Protein AF-A0AAX6HA05-F1 (afdb_monomer)

Sequence (162 aa):
MGDYIPTCSEKLHDLVIQQEEVDPESQLTHDEMLLQVLGQKFGYFRGKGAGIRPPTKRTRYLDNMHEEVQKAIESARESMIESVKADVMKNLQEEMRANVSDELRAEIRKSVEDDIRNDLTMQIQGQFNAMFQARMAAFFGSSSQSADISVPSNTRATNSGH

Secondary structure (DSSP, 8-state):
-PPP---HHHHHHHHHHHHHTS-TTSPPPHHHHHHHHH-S-----SSSS---PPPPHHHHHHHHHHHHHHHHHHHHHHHHHHHHHHHHHHHHHHHIIIIIHHHHHHHHHHHHHHHHHHHHHHHHHHHHHHHHHHHHHHHHHGGGS-----------------

Foldseek 3Di:
DDDDDDDLVVQLVVLVVVQVPDDPVPRDDPVVSCCVSVPDDPDDDPDPDPDPDPDDPVRVVVVVVVVVVVVVVVVVVVVVVVVVVVVVVVVVVVCCCPVVVVVVVVVVVVVVVVVVVVVVVCVVVVVVVVVVVVVVCVVVVVVPPPPPPDDDDDDDDDDDDD

Solvent-accessible surface area (backbone atoms only — not comparable to full-atom values): 9945 Å² total; per-residue (Å²): 134,84,84,84,77,81,50,63,66,54,52,45,53,54,51,54,58,56,42,74,80,44,60,84,91,72,50,73,51,74,68,54,52,47,34,72,55,73,39,83,84,83,72,88,62,96,55,104,57,93,56,84,74,74,77,48,76,67,51,52,52,51,52,51,51,49,51,53,51,50,52,51,51,52,52,52,50,52,54,49,52,52,51,51,51,52,52,49,52,51,50,50,52,49,50,49,51,52,50,55,51,50,50,51,50,50,51,51,51,52,52,53,53,52,51,54,51,50,53,52,50,51,51,51,51,51,52,49,51,51,53,51,49,53,51,50,48,54,64,62,59,65,72,73,78,82,76,85,76,83,75,83,85,78,89,75,92,80,82,88,86,134

Structure (mmCIF, N/CA/C/O backbone):
data_AF-A0AAX6HA05-F1
#
_entry.id   AF-A0AAX6HA05-F1
#
loop_
_atom_site.group_PDB
_atom_site.id
_atom_site.type_symbol
_atom_site.label_atom_id
_atom_site.label_alt_id
_atom_site.label_comp_id
_atom_site.label_asym_id
_atom_site.label_entity_id
_atom_site.label_seq_id
_atom_site.pdbx_PDB_ins_code
_atom_site.Cartn_x
_atom_site.Cartn_y
_atom_site.Cartn_z
_atom_site.occupancy
_atom_site.B_iso_or_equiv
_atom_site.auth_seq_id
_atom_site.auth_comp_id
_atom_site.auth_asym_id
_atom_site.auth_atom_id
_atom_site.pdbx_PDB_model_num
ATOM 1 N N . MET A 1 1 ? 1.853 -32.620 70.492 1.00 46.84 1 MET A N 1
ATOM 2 C CA . MET A 1 1 ? 1.890 -31.164 70.721 1.00 46.84 1 MET A CA 1
ATOM 3 C C . MET A 1 1 ? 0.658 -30.599 70.048 1.00 46.84 1 MET A C 1
ATOM 5 O O . MET A 1 1 ? 0.422 -30.975 68.912 1.00 46.84 1 MET A O 1
ATOM 9 N N . GLY A 1 2 ? -0.195 -29.878 70.775 1.00 55.78 2 GLY A N 1
ATOM 10 C CA . GLY A 1 2 ? -1.386 -29.265 70.186 1.00 55.78 2 GLY A CA 1
ATOM 11 C C . GLY A 1 2 ? -0.998 -27.935 69.558 1.00 55.78 2 GLY A C 1
ATOM 12 O O . GLY A 1 2 ? -0.378 -27.119 70.239 1.00 55.78 2 GLY A O 1
ATOM 13 N N . ASP A 1 3 ? -1.318 -27.744 68.284 1.00 58.69 3 ASP A N 1
ATOM 14 C CA . ASP A 1 3 ? -1.013 -26.509 67.568 1.00 58.69 3 ASP A CA 1
ATOM 15 C C . ASP A 1 3 ? -1.865 -25.368 68.137 1.00 58.69 3 ASP A C 1
ATOM 17 O O . ASP A 1 3 ? -3.097 -25.411 68.119 1.00 58.69 3 ASP A O 1
ATOM 21 N N . TYR A 1 4 ? -1.199 -24.365 68.704 1.00 76.00 4 TYR A N 1
ATOM 22 C CA . TYR A 1 4 ? -1.844 -23.173 69.240 1.00 76.00 4 TYR A CA 1
ATOM 23 C C . TYR A 1 4 ? -2.374 -22.317 68.085 1.00 76.00 4 TYR A C 1
ATOM 25 O O . TYR A 1 4 ? -1.606 -21.896 67.220 1.00 76.00 4 TYR A O 1
ATOM 33 N N . ILE A 1 5 ? -3.683 -22.052 68.071 1.00 74.25 5 ILE A N 1
ATOM 34 C CA . ILE A 1 5 ? -4.312 -21.163 67.089 1.00 74.25 5 ILE A CA 1
ATOM 35 C C . ILE A 1 5 ? -4.596 -19.823 67.780 1.00 74.25 5 ILE A C 1
ATOM 37 O O . ILE A 1 5 ? -5.507 -19.768 68.609 1.00 74.25 5 ILE A O 1
ATOM 41 N N . PRO A 1 6 ? -3.859 -18.748 67.447 1.00 75.75 6 PRO A N 1
ATOM 42 C CA . PRO A 1 6 ? -4.051 -17.448 68.077 1.00 75.75 6 PRO A CA 1
ATOM 43 C C . PRO A 1 6 ? -5.418 -16.851 67.737 1.00 75.75 6 PRO A C 1
ATOM 45 O O . PRO A 1 6 ? -5.921 -16.975 66.609 1.00 75.75 6 PRO A O 1
ATOM 48 N N . THR A 1 7 ? -6.014 -16.177 68.720 1.00 81.81 7 THR A N 1
ATOM 49 C CA . THR A 1 7 ? -7.311 -15.507 68.563 1.00 81.81 7 THR A CA 1
ATOM 50 C C . THR A 1 7 ? -7.192 -14.261 67.673 1.00 81.81 7 THR A C 1
ATOM 52 O O . THR A 1 7 ? -6.112 -13.709 67.479 1.00 81.81 7 THR A O 1
ATOM 55 N N . CYS A 1 8 ? -8.305 -13.772 67.109 1.00 77.06 8 CYS A N 1
ATOM 56 C CA . CYS A 1 8 ? -8.280 -12.547 66.288 1.00 77.06 8 CYS A CA 1
ATOM 57 C C . CYS A 1 8 ? -7.799 -11.315 67.074 1.00 77.06 8 CYS A C 1
ATOM 59 O O . CYS A 1 8 ? -7.209 -10.412 66.491 1.00 77.06 8 CYS A O 1
ATOM 61 N N . SER A 1 9 ? -8.041 -11.282 68.388 1.00 79.50 9 SER A N 1
ATOM 62 C CA . SER A 1 9 ? -7.572 -10.198 69.253 1.00 79.50 9 SER A CA 1
ATOM 63 C C . SER A 1 9 ? -6.053 -10.215 69.402 1.00 79.50 9 SER A C 1
ATOM 65 O O . SER A 1 9 ? -5.433 -9.161 69.339 1.00 79.50 9 SER A O 1
ATOM 67 N N . GLU A 1 10 ? -5.461 -11.400 69.566 1.00 81.75 10 GLU A N 1
ATOM 68 C CA . GLU A 1 10 ? -4.003 -11.572 69.630 1.00 81.75 10 GLU A CA 1
ATOM 69 C C . GLU A 1 10 ? -3.351 -11.178 68.304 1.00 81.75 10 GLU A C 1
ATOM 71 O O . GLU A 1 10 ? -2.434 -10.369 68.288 1.00 81.75 10 GLU A O 1
ATOM 76 N N . LYS A 1 11 ? -3.911 -11.630 67.176 1.00 82.88 11 L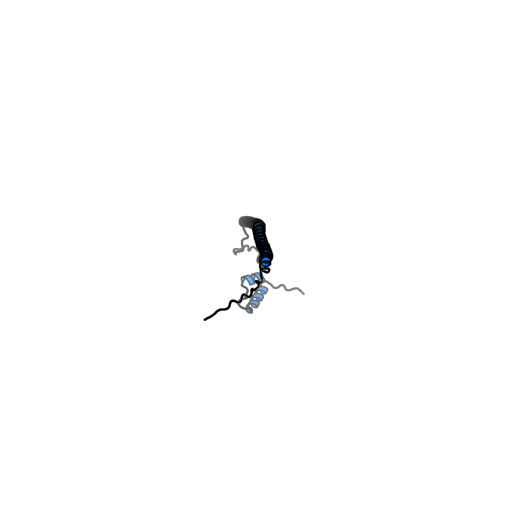YS A N 1
ATOM 77 C CA . LYS A 1 11 ? -3.414 -11.263 65.841 1.00 82.88 11 LYS A CA 1
ATOM 78 C C . LYS A 1 11 ? -3.458 -9.755 65.569 1.00 82.88 11 LYS A C 1
ATOM 80 O O . LYS A 1 11 ? -2.551 -9.236 64.929 1.00 82.88 11 LYS A O 1
ATOM 85 N N . LEU A 1 12 ? -4.504 -9.055 66.025 1.00 82.19 12 LEU A N 1
ATOM 86 C CA . LEU A 1 12 ? -4.574 -7.590 65.922 1.00 82.19 12 LEU A CA 1
ATOM 87 C C . LEU A 1 12 ? -3.514 -6.920 66.785 1.00 82.19 12 LEU A C 1
ATOM 89 O O . LEU A 1 12 ? -2.855 -5.997 66.323 1.00 82.19 12 LEU A O 1
ATOM 93 N N . HIS A 1 13 ? -3.361 -7.380 68.024 1.00 80.50 13 HIS A N 1
ATOM 94 C CA . HIS A 1 13 ? -2.395 -6.812 68.953 1.00 80.50 13 HIS A CA 1
ATOM 95 C C . HIS A 1 13 ? -0.963 -6.956 68.421 1.00 80.50 13 HIS A C 1
ATOM 97 O O . HIS A 1 13 ? -0.205 -5.990 68.431 1.00 80.50 13 HIS A O 1
ATOM 103 N N . ASP A 1 14 ? -0.626 -8.122 67.871 1.00 82.75 14 ASP A N 1
ATOM 104 C CA . ASP A 1 14 ? 0.686 -8.381 67.277 1.00 82.75 14 ASP A CA 1
ATOM 105 C C . ASP A 1 14 ? 0.946 -7.509 66.039 1.00 82.75 14 ASP A C 1
ATOM 107 O O . ASP A 1 14 ? 2.050 -6.996 65.875 1.00 82.75 14 ASP A O 1
ATOM 111 N N . LEU A 1 15 ? -0.063 -7.285 65.188 1.00 82.25 15 LEU A N 1
ATOM 112 C CA . LEU A 1 15 ? 0.063 -6.405 64.018 1.00 82.25 15 LEU A CA 1
ATOM 113 C C . LEU A 1 15 ? 0.235 -4.934 64.401 1.00 82.25 15 LEU A C 1
ATOM 115 O O . LEU A 1 15 ? 1.020 -4.234 63.769 1.00 82.25 15 LEU A O 1
ATOM 119 N N . VAL A 1 16 ? -0.468 -4.469 65.436 1.00 80.44 16 VAL A N 1
ATOM 120 C CA . VAL A 1 16 ? -0.335 -3.091 65.933 1.00 80.44 16 VAL A CA 1
ATOM 121 C C . VAL A 1 16 ? 1.067 -2.855 66.493 1.00 80.44 16 VAL A C 1
ATOM 123 O O . VAL A 1 16 ? 1.675 -1.840 66.168 1.00 80.44 16 VAL A O 1
ATOM 126 N N . ILE A 1 17 ? 1.612 -3.814 67.250 1.00 82.06 17 ILE A N 1
ATOM 127 C CA . ILE A 1 17 ? 2.999 -3.748 67.736 1.00 82.06 17 ILE A CA 1
ATOM 128 C C . ILE A 1 17 ? 3.983 -3.725 66.560 1.00 82.06 17 ILE A C 1
ATOM 130 O O . ILE A 1 17 ? 4.911 -2.923 66.546 1.00 82.06 17 ILE A O 1
ATOM 134 N N . GLN A 1 18 ? 3.774 -4.573 65.548 1.00 79.50 18 GLN A N 1
ATOM 135 C CA . GLN A 1 18 ? 4.655 -4.637 64.378 1.00 79.50 18 GLN A CA 1
ATOM 136 C C . GLN A 1 18 ? 4.651 -3.348 63.550 1.00 79.50 18 GLN A C 1
ATOM 138 O O . GLN A 1 18 ? 5.665 -3.028 62.941 1.00 79.50 18 GLN A O 1
ATOM 143 N N . GLN A 1 19 ? 3.547 -2.600 63.514 1.00 73.62 19 GLN A N 1
ATOM 144 C CA . GLN A 1 19 ? 3.483 -1.324 62.796 1.00 73.62 19 GLN A CA 1
ATOM 145 C C . GLN A 1 19 ? 4.172 -0.165 63.511 1.00 73.62 19 GLN A C 1
ATOM 147 O O . GLN A 1 19 ? 4.572 0.793 62.851 1.00 73.62 19 GLN A O 1
ATOM 152 N N . GLU A 1 20 ? 4.318 -0.239 64.832 1.00 73.06 20 GLU A N 1
ATOM 153 C CA . GLU A 1 20 ? 4.956 0.812 65.631 1.00 73.06 20 GLU A CA 1
ATOM 154 C C . GLU A 1 20 ? 6.469 0.916 65.341 1.00 73.06 20 GLU A C 1
ATOM 156 O O . GLU A 1 20 ? 7.073 1.967 65.550 1.00 73.06 20 GLU A O 1
ATOM 161 N N . GLU A 1 21 ? 7.064 -0.142 64.775 1.00 70.75 21 GLU A N 1
ATOM 162 C CA . GLU A 1 21 ? 8.467 -0.203 64.337 1.00 70.75 21 GLU A CA 1
ATOM 163 C C . GLU A 1 21 ? 8.665 0.060 62.826 1.00 70.75 21 GLU A C 1
ATOM 165 O O . GLU A 1 21 ? 9.800 0.070 62.347 1.00 70.75 21 GLU A O 1
ATOM 170 N N . VAL A 1 22 ? 7.587 0.277 62.058 1.00 71.94 22 VAL A N 1
ATOM 171 C CA . VAL A 1 22 ? 7.627 0.451 60.592 1.00 71.94 22 VAL A CA 1
ATOM 172 C C . VAL A 1 22 ? 7.584 1.932 60.206 1.00 71.94 22 VAL A C 1
ATOM 174 O O . VAL A 1 22 ? 6.870 2.733 60.813 1.00 71.94 22 VAL A O 1
ATOM 177 N N . ASP A 1 23 ? 8.338 2.288 59.158 1.00 70.12 23 ASP A N 1
ATOM 178 C CA . ASP A 1 23 ? 8.379 3.635 58.577 1.00 70.12 23 ASP A CA 1
ATOM 179 C C . ASP A 1 23 ? 6.961 4.184 58.303 1.00 70.12 23 ASP A C 1
ATOM 181 O O . ASP A 1 23 ? 6.112 3.462 57.766 1.00 70.12 23 ASP A O 1
ATOM 185 N N . PRO A 1 24 ? 6.686 5.469 58.599 1.00 68.50 24 PRO A N 1
ATOM 186 C CA . PRO A 1 24 ? 5.339 6.041 58.547 1.00 68.50 24 PRO A CA 1
ATOM 187 C C . PRO A 1 24 ? 4.713 6.056 57.144 1.00 68.50 24 PRO A C 1
ATOM 189 O O . PRO A 1 24 ? 3.497 6.168 57.024 1.00 68.50 24 PRO A O 1
ATOM 192 N N . GLU A 1 25 ? 5.509 5.914 56.080 1.00 70.81 25 GLU A N 1
ATOM 193 C CA . GLU A 1 25 ? 5.010 5.812 54.700 1.00 70.81 25 GLU A CA 1
ATOM 194 C C . GLU A 1 25 ? 4.530 4.400 54.317 1.00 70.81 25 GLU A C 1
ATOM 196 O O . GLU A 1 25 ? 3.848 4.242 53.307 1.00 70.81 25 GLU A O 1
ATOM 201 N N . SER A 1 26 ? 4.854 3.376 55.117 1.00 71.19 26 SER A N 1
ATOM 202 C CA . SER A 1 26 ? 4.503 1.970 54.859 1.00 71.19 26 SER A CA 1
ATOM 203 C C . SER A 1 26 ? 3.586 1.367 55.933 1.00 71.19 26 SER A C 1
ATOM 205 O O . SER A 1 26 ? 3.369 0.150 55.947 1.00 71.19 26 SER A O 1
ATOM 207 N N . GLN A 1 27 ? 3.051 2.188 56.840 1.00 78.38 27 GLN A N 1
ATOM 208 C CA . GLN A 1 27 ? 2.080 1.749 57.841 1.00 78.38 27 GLN A CA 1
ATOM 209 C C . GLN A 1 27 ? 0.787 1.326 57.144 1.00 78.38 27 GLN A C 1
ATOM 211 O O . GLN A 1 27 ? 0.199 2.111 56.396 1.00 78.38 27 GLN A O 1
ATOM 216 N N . LEU A 1 28 ? 0.334 0.087 57.375 1.00 76.06 28 LEU A N 1
ATOM 217 C CA . LEU A 1 28 ? -0.953 -0.318 56.819 1.00 76.06 28 LEU A CA 1
ATOM 218 C C . LEU A 1 28 ? -2.056 0.505 57.469 1.00 76.06 28 LEU A C 1
ATOM 220 O O . LEU A 1 28 ? -2.103 0.682 58.688 1.00 76.06 28 LEU A O 1
ATOM 224 N N . THR A 1 29 ? -2.995 0.939 56.646 1.00 80.69 29 THR A N 1
ATOM 225 C CA . THR A 1 29 ? -4.196 1.609 57.118 1.00 80.69 29 THR A CA 1
ATOM 226 C C . THR A 1 29 ? -4.990 0.691 58.049 1.00 80.69 29 THR A C 1
ATOM 228 O O . THR A 1 29 ? -4.924 -0.539 57.980 1.00 80.69 29 THR A O 1
ATOM 231 N N . HIS A 1 30 ? -5.791 1.288 58.929 1.00 74.31 30 HIS A N 1
ATOM 232 C CA . HIS A 1 30 ? -6.645 0.539 59.852 1.00 74.31 30 HIS A CA 1
ATOM 233 C C . HIS A 1 30 ? -7.517 -0.515 59.140 1.00 74.31 30 HIS A C 1
ATOM 235 O O . HIS A 1 30 ? -7.713 -1.617 59.651 1.00 74.31 30 HIS A O 1
ATOM 241 N N . ASP A 1 31 ? -7.989 -0.212 57.931 1.00 69.81 31 ASP A N 1
ATOM 242 C CA . ASP A 1 31 ? -8.815 -1.126 57.142 1.00 69.81 31 ASP A CA 1
ATOM 243 C C . ASP A 1 31 ? -8.014 -2.307 56.574 1.00 69.81 31 ASP A C 1
ATOM 245 O O . ASP A 1 31 ? -8.513 -3.433 56.540 1.00 69.81 31 ASP A O 1
ATOM 249 N N . GLU A 1 32 ? -6.756 -2.087 56.197 1.00 79.38 32 GLU A N 1
ATOM 250 C CA . GLU A 1 32 ? -5.836 -3.144 55.769 1.00 79.38 32 GLU A CA 1
ATOM 251 C C . GLU A 1 32 ? -5.430 -4.057 56.936 1.00 79.38 32 GLU A C 1
ATOM 253 O O . GLU A 1 32 ? -5.429 -5.280 56.777 1.00 79.38 32 GLU A O 1
ATOM 258 N N . MET A 1 33 ? -5.198 -3.501 58.132 1.00 78.62 33 MET A N 1
ATOM 259 C CA . MET A 1 33 ? -4.983 -4.298 59.350 1.00 78.62 33 MET A CA 1
ATOM 260 C C . MET A 1 33 ? -6.195 -5.184 59.662 1.00 78.62 33 MET A C 1
ATOM 262 O O . MET A 1 33 ? -6.060 -6.377 59.946 1.00 78.62 33 MET A O 1
ATOM 266 N N . LEU A 1 34 ? -7.406 -4.628 59.559 1.00 77.06 34 LEU A N 1
ATOM 267 C CA . LEU A 1 34 ? -8.636 -5.391 59.759 1.00 77.06 34 LEU A CA 1
ATOM 268 C C . LEU A 1 34 ? -8.819 -6.493 58.710 1.00 77.06 34 LEU A C 1
ATOM 270 O O . LEU A 1 34 ? -9.291 -7.578 59.058 1.00 77.06 34 LEU A O 1
ATOM 274 N N . LEU A 1 35 ? -8.447 -6.246 57.451 1.00 79.62 35 LEU A N 1
ATOM 275 C CA . LEU A 1 35 ? -8.479 -7.249 56.382 1.00 79.62 35 LEU A CA 1
ATOM 276 C C . LEU A 1 35 ? -7.490 -8.393 56.634 1.00 79.62 35 LEU A C 1
ATOM 278 O O . LEU A 1 35 ? -7.816 -9.547 56.359 1.00 79.62 35 LEU A O 1
ATOM 282 N N . GLN A 1 36 ? -6.314 -8.098 57.188 1.00 78.00 36 GLN A N 1
ATOM 283 C CA . GLN A 1 36 ? -5.289 -9.098 57.483 1.00 78.00 36 GLN A CA 1
ATOM 284 C C . GLN A 1 36 ? -5.698 -10.032 58.635 1.00 78.00 36 GLN A C 1
ATOM 286 O O . GLN A 1 36 ? -5.403 -11.227 58.599 1.00 78.00 36 GLN A O 1
ATOM 291 N N . VAL A 1 37 ? -6.435 -9.517 59.626 1.00 78.69 37 VAL A N 1
ATOM 292 C CA . VAL A 1 37 ? -6.899 -10.307 60.782 1.00 78.69 37 VAL A CA 1
ATOM 293 C C . VAL A 1 37 ? -8.209 -11.028 60.506 1.00 78.69 37 VAL A C 1
ATOM 295 O O . VAL A 1 37 ? -8.334 -12.217 60.801 1.00 78.69 37 VAL A O 1
ATOM 298 N N . LEU A 1 38 ? -9.205 -10.317 59.979 1.00 74.12 38 LEU A N 1
ATOM 299 C CA . LEU A 1 38 ? -10.554 -10.856 59.788 1.00 74.12 38 LEU A CA 1
ATOM 300 C C . LEU A 1 38 ? -10.716 -11.573 58.439 1.00 74.12 38 LEU A C 1
ATOM 302 O O . LEU A 1 38 ? -11.750 -12.203 58.208 1.00 74.12 38 LEU A O 1
ATOM 306 N N . GLY A 1 39 ? -9.711 -11.484 57.564 1.00 70.19 39 GLY A N 1
ATOM 307 C CA . GLY A 1 39 ? -9.768 -11.944 56.184 1.00 70.19 39 GLY A CA 1
ATOM 308 C C . GLY A 1 39 ? -10.551 -10.988 55.280 1.00 70.19 39 GLY A C 1
ATOM 309 O O . GLY A 1 39 ? -11.204 -10.039 55.724 1.00 70.19 39 GLY A O 1
ATOM 310 N N . GLN A 1 40 ? -10.517 -11.263 53.975 1.00 65.81 40 GLN A N 1
ATOM 311 C CA . GLN A 1 40 ? -11.333 -10.564 52.983 1.00 65.81 40 GLN A CA 1
ATOM 312 C C . GLN A 1 40 ? -12.819 -10.763 53.340 1.00 65.81 40 GLN A C 1
ATOM 314 O O . GLN A 1 40 ? -13.372 -11.852 53.177 1.00 65.81 40 GLN A O 1
ATOM 319 N N . LYS A 1 41 ? -13.464 -9.731 53.904 1.00 57.06 41 LYS A N 1
ATOM 320 C CA . LYS A 1 41 ? -14.864 -9.791 54.356 1.00 57.06 41 LYS A CA 1
ATOM 321 C C . LYS A 1 41 ? -15.814 -9.965 53.167 1.00 57.06 41 LYS A C 1
ATOM 323 O O . LYS A 1 41 ? -16.373 -9.000 52.653 1.00 57.06 41 LYS A O 1
ATOM 328 N N . PHE A 1 42 ? -16.085 -11.208 52.790 1.00 48.09 42 PHE A N 1
ATOM 329 C CA . PHE A 1 42 ? -17.238 -11.566 51.969 1.00 48.09 42 PHE A CA 1
ATOM 330 C C . PHE A 1 42 ? -18.340 -12.106 52.882 1.00 48.09 42 PHE A C 1
ATOM 332 O O . PHE A 1 42 ? -18.420 -13.300 53.150 1.00 48.09 42 PHE A O 1
ATOM 339 N N . GLY A 1 43 ? -19.186 -11.223 53.419 1.00 47.44 43 GLY A N 1
ATOM 340 C CA . GLY A 1 43 ? -20.263 -11.665 54.302 1.00 47.44 43 GLY A CA 1
ATOM 341 C C . GLY A 1 43 ? -21.215 -10.560 54.734 1.00 47.44 43 GLY A C 1
ATOM 342 O O . GLY A 1 43 ? -20.817 -9.563 55.332 1.00 47.44 43 GLY A O 1
ATOM 343 N N . TYR A 1 44 ? -22.498 -10.770 54.448 1.00 49.31 44 TYR A N 1
ATOM 344 C CA . TYR A 1 44 ? -23.611 -9.927 54.866 1.00 49.31 44 TYR A CA 1
ATOM 345 C C . TYR A 1 44 ? -23.688 -9.791 56.393 1.00 49.31 44 TYR A C 1
ATOM 347 O O . TYR A 1 44 ? -24.076 -10.726 57.092 1.00 49.31 44 TYR A O 1
ATOM 355 N N . PHE A 1 45 ? -23.425 -8.592 56.911 1.00 48.50 45 PHE A N 1
ATOM 356 C CA . PHE A 1 45 ? -23.823 -8.232 58.269 1.00 48.50 45 PHE A CA 1
ATOM 357 C C . PHE A 1 45 ? -25.318 -7.904 58.285 1.00 48.50 45 PHE A C 1
ATOM 359 O O . PHE A 1 45 ? -25.767 -6.917 57.700 1.00 48.50 45 PHE A O 1
ATOM 366 N N . ARG A 1 46 ? -26.111 -8.729 58.974 1.00 49.06 46 ARG A N 1
ATOM 367 C CA . ARG A 1 46 ? -27.517 -8.433 59.269 1.00 49.06 46 ARG A CA 1
ATOM 368 C C . ARG A 1 46 ? -27.572 -7.456 60.450 1.00 49.06 46 ARG A C 1
ATOM 370 O O . ARG A 1 46 ? -27.823 -7.831 61.585 1.00 49.06 46 ARG A O 1
ATOM 377 N N . GLY A 1 47 ? -27.271 -6.196 60.172 1.00 52.12 47 GLY A N 1
ATOM 378 C CA . GLY A 1 47 ? -27.270 -5.081 61.117 1.00 52.12 47 GLY A CA 1
ATOM 379 C C . GLY A 1 47 ? -27.108 -3.782 60.335 1.00 52.12 47 GLY A C 1
ATOM 380 O O . GLY A 1 47 ? -26.681 -3.824 59.187 1.00 52.12 47 GLY A O 1
ATOM 381 N N . LYS A 1 48 ? -27.478 -2.634 60.911 1.00 54.94 48 LYS A N 1
ATOM 382 C CA . LYS A 1 48 ? -27.454 -1.302 60.267 1.00 54.94 48 LYS A CA 1
ATOM 383 C C . LYS A 1 48 ? -26.027 -0.779 59.965 1.00 54.94 48 LYS A C 1
ATOM 385 O O . LYS A 1 48 ? -25.733 0.377 60.228 1.00 54.94 48 LYS A O 1
ATOM 390 N N . GLY A 1 49 ? -25.132 -1.620 59.459 1.00 56.81 49 GLY A N 1
ATOM 391 C CA . GLY A 1 49 ? -23.832 -1.241 58.918 1.00 56.81 49 GLY A CA 1
ATOM 392 C C . GLY A 1 49 ? -23.889 -1.254 57.396 1.00 56.81 49 GLY A C 1
ATOM 393 O O . GLY A 1 49 ? -24.608 -2.064 56.807 1.00 56.81 49 GLY A O 1
ATOM 394 N N . ALA A 1 50 ? -23.147 -0.351 56.762 1.00 57.00 50 ALA A N 1
ATOM 395 C CA . ALA A 1 50 ? -23.016 -0.226 55.313 1.00 57.00 50 ALA A CA 1
ATOM 396 C C . ALA A 1 50 ? -22.251 -1.417 54.698 1.00 57.00 50 ALA A C 1
ATOM 398 O O . ALA A 1 50 ? -21.191 -1.260 54.106 1.00 57.00 50 ALA A O 1
ATOM 399 N N . GLY A 1 51 ? -22.773 -2.635 54.855 1.00 58.09 51 GLY A N 1
ATOM 400 C CA . GLY A 1 51 ? -22.325 -3.776 54.071 1.00 58.09 51 GLY A CA 1
ATOM 401 C C . GLY A 1 51 ? -22.634 -3.513 52.602 1.00 58.09 51 GLY A C 1
ATOM 402 O O . GLY A 1 51 ? -23.717 -3.012 52.278 1.00 58.09 51 GLY A O 1
ATOM 403 N N . ILE A 1 52 ? -21.686 -3.837 51.722 1.00 62.22 52 ILE A N 1
ATOM 404 C CA . ILE A 1 52 ? -21.864 -3.747 50.272 1.00 62.22 52 ILE A CA 1
ATOM 405 C C . ILE A 1 52 ? -23.123 -4.543 49.924 1.00 62.22 52 ILE A C 1
ATOM 407 O O . ILE A 1 52 ? -23.168 -5.767 50.063 1.00 62.22 52 ILE A O 1
ATOM 411 N N . ARG A 1 53 ? -24.191 -3.839 49.536 1.00 66.94 53 ARG A N 1
ATOM 412 C CA . ARG A 1 53 ? -25.417 -4.491 49.079 1.00 66.94 53 ARG A CA 1
ATOM 413 C C . ARG A 1 53 ? -25.063 -5.178 47.765 1.00 66.94 53 ARG A C 1
ATOM 415 O O . ARG A 1 53 ? -24.595 -4.488 46.860 1.00 66.94 53 ARG A O 1
ATOM 422 N N . PRO A 1 54 ? -25.258 -6.496 47.627 1.00 66.25 54 PRO A N 1
ATOM 423 C CA . PRO A 1 54 ? -24.991 -7.145 46.365 1.00 66.25 54 PRO A CA 1
ATOM 424 C C . PRO A 1 54 ? -25.886 -6.544 45.286 1.00 66.25 54 PRO A C 1
ATOM 426 O O . PRO A 1 54 ? -27.003 -6.087 45.572 1.00 66.25 54 PRO A O 1
ATOM 429 N N . PRO A 1 55 ? -25.394 -6.557 44.044 1.00 69.81 55 PRO A N 1
ATOM 430 C CA . PRO A 1 55 ? -26.085 -5.951 42.928 1.00 69.81 55 PRO A CA 1
ATOM 431 C C . PRO A 1 55 ? -27.484 -6.544 42.802 1.00 69.81 55 PRO A C 1
ATOM 433 O O . PRO A 1 55 ? -27.691 -7.761 42.879 1.00 69.81 55 PRO A O 1
ATOM 436 N N . THR A 1 56 ? -28.461 -5.658 42.630 1.00 81.31 56 THR A N 1
ATOM 437 C CA . THR A 1 56 ? -29.845 -6.072 42.413 1.00 81.31 56 THR A CA 1
ATOM 438 C C . THR A 1 56 ? -29.948 -6.864 41.108 1.00 81.31 56 THR A C 1
ATOM 440 O O . THR A 1 56 ? -29.121 -6.705 40.210 1.00 81.31 56 THR A O 1
ATOM 443 N N . LYS A 1 57 ? -30.984 -7.702 40.955 1.00 82.56 57 LYS A N 1
ATOM 444 C CA . LYS A 1 57 ? -31.216 -8.450 39.701 1.00 82.56 57 LYS A CA 1
ATOM 445 C C . LYS A 1 57 ? -31.235 -7.534 38.469 1.00 82.56 57 LYS A C 1
ATOM 447 O O . LYS A 1 57 ? -30.748 -7.922 37.416 1.00 82.56 57 LYS A O 1
ATOM 452 N N . ARG A 1 58 ? -31.756 -6.311 38.626 1.00 81.19 58 ARG A N 1
ATOM 453 C CA . ARG A 1 58 ? -31.760 -5.278 37.585 1.00 81.19 58 ARG A CA 1
ATOM 454 C C . ARG A 1 58 ? -30.348 -4.794 37.249 1.00 81.19 58 ARG A C 1
ATOM 456 O O . ARG A 1 58 ? -30.046 -4.647 36.077 1.00 81.19 58 ARG A O 1
ATOM 463 N N . THR A 1 59 ? -29.501 -4.581 38.257 1.00 84.94 59 THR A N 1
ATOM 464 C CA . THR A 1 59 ? -28.095 -4.185 38.072 1.00 84.94 59 THR A CA 1
ATOM 465 C C . THR A 1 59 ? -27.341 -5.241 37.267 1.00 84.94 59 THR A C 1
ATOM 467 O O . THR A 1 59 ? -26.792 -4.915 36.230 1.00 84.94 59 THR A O 1
ATOM 470 N N . ARG A 1 60 ? -27.458 -6.523 37.639 1.00 82.50 60 ARG A N 1
ATOM 471 C CA . ARG A 1 60 ? -26.810 -7.621 36.897 1.00 82.50 60 ARG A CA 1
ATOM 472 C C . ARG A 1 60 ? -27.256 -7.713 35.438 1.00 82.50 60 ARG A C 1
ATOM 474 O O . ARG A 1 60 ? -26.450 -7.999 34.571 1.00 82.50 60 ARG A O 1
ATOM 481 N N . TYR A 1 61 ? -28.542 -7.489 35.164 1.00 88.12 61 TYR A N 1
ATOM 482 C CA . TYR A 1 61 ? -29.045 -7.497 33.790 1.00 88.12 61 TYR A CA 1
ATOM 483 C C . TYR A 1 61 ? -28.450 -6.353 32.958 1.00 88.12 61 TYR A C 1
ATOM 485 O O . TYR A 1 61 ? -28.071 -6.565 31.813 1.00 88.12 61 TYR A O 1
ATOM 493 N N . LEU A 1 62 ? -28.339 -5.156 33.542 1.00 88.62 62 LEU A N 1
ATOM 494 C CA . LEU A 1 62 ? -27.713 -4.010 32.881 1.00 88.62 62 LEU A CA 1
ATOM 495 C C . LEU A 1 62 ? -26.214 -4.231 32.654 1.00 88.62 62 LEU A C 1
ATOM 497 O O . LEU A 1 62 ? -25.738 -3.921 31.568 1.00 88.62 62 LEU A O 1
ATOM 501 N N . ASP A 1 63 ? -25.507 -4.802 33.631 1.00 88.88 63 ASP A N 1
ATOM 502 C CA . ASP A 1 63 ? -24.079 -5.119 33.516 1.00 88.88 63 ASP A CA 1
ATOM 503 C C . ASP A 1 63 ? -23.836 -6.143 32.397 1.00 88.88 63 ASP A C 1
ATOM 505 O O . ASP A 1 63 ? -22.993 -5.919 31.533 1.00 88.88 63 ASP A O 1
ATOM 509 N N . ASN A 1 64 ? -24.649 -7.205 32.335 1.00 92.06 64 ASN A N 1
ATOM 510 C CA . ASN A 1 64 ? -24.570 -8.208 31.269 1.00 92.06 64 ASN A CA 1
ATOM 511 C C . ASN A 1 64 ? -24.834 -7.599 29.882 1.00 92.06 64 ASN A C 1
ATOM 513 O O . ASN A 1 64 ? -24.124 -7.906 28.929 1.00 92.06 64 ASN A O 1
ATOM 517 N N . MET A 1 65 ? -25.837 -6.721 29.755 1.00 94.25 65 MET A N 1
ATOM 518 C CA . MET A 1 65 ? -26.097 -6.030 28.487 1.00 94.25 65 MET A CA 1
ATOM 519 C C . MET A 1 65 ? -24.946 -5.100 28.097 1.00 94.25 65 MET A C 1
ATOM 521 O O . MET A 1 65 ? -24.604 -5.010 26.920 1.00 94.25 65 MET A O 1
ATOM 525 N N . HIS A 1 66 ? -24.340 -4.414 29.067 1.00 93.81 66 HIS A N 1
ATOM 526 C CA . HIS A 1 66 ? -23.166 -3.581 28.823 1.00 93.81 66 HIS A CA 1
ATOM 527 C C . HIS A 1 66 ? -21.980 -4.409 28.328 1.00 93.81 66 HIS A C 1
ATOM 529 O O . HIS A 1 66 ? -21.327 -4.008 27.367 1.00 93.81 66 HIS A O 1
ATOM 535 N N . GLU A 1 67 ? -21.737 -5.566 28.938 1.00 95.44 67 GLU A N 1
ATOM 536 C CA . GLU A 1 67 ? -20.665 -6.481 28.550 1.00 95.44 67 GLU A CA 1
ATOM 537 C C . GLU A 1 67 ? -20.885 -7.050 27.139 1.00 95.44 67 GLU A C 1
ATOM 539 O O . GLU A 1 67 ? -19.964 -7.058 26.321 1.00 95.44 67 GLU A O 1
ATOM 544 N N . GLU A 1 68 ? -22.117 -7.444 26.802 1.00 95.75 68 GLU A N 1
ATOM 545 C CA . GLU A 1 68 ? -22.469 -7.904 25.453 1.00 95.75 68 GLU A CA 1
ATOM 546 C C . GLU A 1 68 ? -22.271 -6.811 24.398 1.00 95.75 68 GLU A C 1
ATOM 548 O O . GLU A 1 68 ? -21.672 -7.060 23.349 1.00 95.75 68 GLU A O 1
ATOM 553 N N . VAL A 1 69 ? -22.734 -5.589 24.677 1.00 96.31 69 VAL A N 1
ATOM 554 C CA . VAL A 1 69 ? -22.552 -4.443 23.775 1.00 96.31 69 VAL A CA 1
ATOM 555 C C . VAL A 1 69 ? -21.070 -4.118 23.612 1.00 96.31 69 VAL A C 1
ATOM 557 O O . VAL A 1 69 ? -20.617 -3.883 22.494 1.00 96.31 69 VAL A O 1
ATOM 560 N N . GLN A 1 70 ? -20.296 -4.141 24.695 1.00 96.56 70 GLN A N 1
ATOM 561 C CA . GLN A 1 70 ? -18.867 -3.859 24.647 1.00 96.56 70 GLN A CA 1
ATOM 562 C C . GLN A 1 70 ? -18.116 -4.903 23.818 1.00 96.56 70 GLN A C 1
ATOM 564 O O . GLN A 1 70 ? -17.341 -4.543 22.933 1.00 96.56 70 GLN A O 1
ATOM 569 N N . LYS A 1 71 ? -18.436 -6.185 24.004 1.00 96.50 71 LYS A N 1
ATOM 570 C CA . LYS A 1 71 ? -17.874 -7.271 23.198 1.00 96.50 71 LYS A CA 1
ATOM 571 C C . LYS A 1 71 ? -18.254 -7.155 21.719 1.00 96.50 71 LYS A C 1
ATOM 573 O O . LYS A 1 71 ? -17.427 -7.416 20.847 1.00 96.50 71 LYS A O 1
ATOM 578 N N . ALA A 1 72 ? -19.486 -6.742 21.418 1.00 96.31 72 ALA A N 1
ATOM 579 C CA . ALA A 1 72 ? -19.922 -6.501 20.045 1.00 96.31 72 ALA A CA 1
ATOM 580 C C . ALA A 1 72 ? -19.165 -5.328 19.398 1.00 96.31 72 ALA A C 1
ATOM 582 O O . ALA A 1 72 ? -18.766 -5.423 18.238 1.00 96.31 72 ALA A O 1
ATOM 583 N N . ILE A 1 73 ? -18.921 -4.248 20.148 1.00 96.69 73 ILE A N 1
ATOM 584 C CA . ILE A 1 73 ? -18.129 -3.099 19.688 1.00 96.69 73 ILE A CA 1
ATOM 585 C C . ILE A 1 73 ? -16.678 -3.511 19.426 1.00 96.69 73 ILE A C 1
ATOM 587 O O . ILE A 1 73 ? -16.125 -3.158 18.385 1.00 96.69 73 ILE A O 1
ATOM 591 N N . GLU A 1 74 ? -16.062 -4.262 20.339 1.00 96.75 74 GLU A N 1
ATOM 592 C CA . GLU A 1 74 ? -14.686 -4.748 20.189 1.00 96.75 74 GLU A CA 1
ATOM 593 C C . GLU A 1 74 ? -14.550 -5.654 18.963 1.00 96.75 74 GLU A C 1
ATOM 595 O O . GLU A 1 74 ? -13.689 -5.416 18.117 1.00 96.75 74 GLU A O 1
ATOM 600 N N . SER A 1 75 ? -15.472 -6.603 18.789 1.00 96.50 75 SER A N 1
ATOM 601 C CA . SER A 1 75 ? -15.497 -7.482 17.617 1.00 96.50 75 SER A CA 1
ATOM 602 C C . SER A 1 75 ? -15.691 -6.710 16.306 1.00 96.50 75 SER A C 1
ATOM 604 O O . SER A 1 75 ? -14.988 -6.964 15.325 1.00 96.50 75 SER A O 1
ATOM 606 N N . ALA A 1 76 ? -16.597 -5.727 16.277 1.00 95.88 76 ALA A N 1
ATOM 607 C CA . ALA A 1 76 ? -16.801 -4.883 15.102 1.00 95.88 76 ALA A CA 1
ATOM 608 C C . ALA A 1 76 ? -15.552 -4.048 14.778 1.00 95.88 76 ALA A C 1
ATOM 610 O 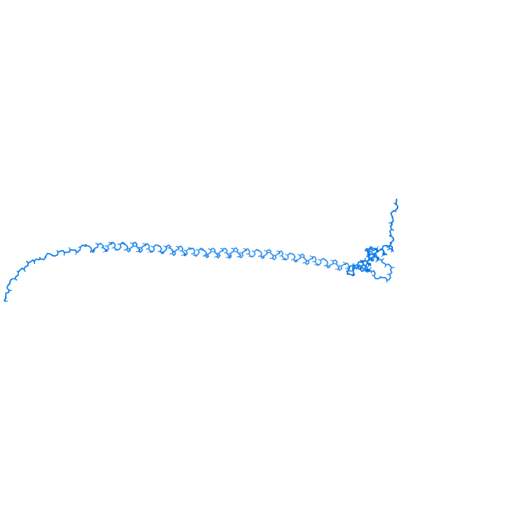O . ALA A 1 76 ? -15.181 -3.909 13.611 1.00 95.88 76 ALA A O 1
ATOM 611 N N . ARG A 1 77 ? -14.872 -3.525 15.804 1.00 97.00 77 ARG A N 1
ATOM 612 C CA . ARG A 1 77 ? -13.627 -2.767 15.650 1.00 97.00 77 ARG A CA 1
ATOM 613 C C . ARG A 1 77 ? -12.513 -3.638 15.078 1.00 97.00 77 ARG A C 1
ATOM 615 O O . ARG A 1 77 ? -11.846 -3.204 14.144 1.00 97.00 77 ARG A O 1
ATOM 622 N N . GLU A 1 78 ? -12.319 -4.840 15.609 1.00 96.38 78 GLU A N 1
ATOM 623 C CA . GLU A 1 78 ? -11.319 -5.788 15.105 1.00 96.38 78 GLU A CA 1
ATOM 624 C C . GLU A 1 78 ? -11.590 -6.162 13.648 1.00 96.38 78 GLU A C 1
ATOM 626 O O . GLU A 1 78 ? -10.696 -6.066 12.808 1.00 96.38 78 GLU A O 1
ATOM 631 N N . SER A 1 79 ? -12.843 -6.490 13.320 1.00 96.12 79 SER A N 1
ATOM 632 C CA . SER A 1 79 ? -13.234 -6.802 11.945 1.00 96.12 79 SER A CA 1
ATOM 633 C C . SER A 1 79 ? -12.998 -5.627 10.994 1.00 96.12 79 SER A C 1
ATOM 635 O O . SER A 1 79 ? -12.542 -5.837 9.870 1.00 96.12 79 SER A O 1
ATOM 637 N N . MET A 1 80 ? -13.287 -4.396 11.424 1.00 96.56 80 MET A N 1
ATOM 638 C CA . MET A 1 80 ? -13.052 -3.203 10.612 1.00 96.56 80 MET A CA 1
ATOM 639 C C . MET A 1 80 ? -11.556 -2.956 10.398 1.00 96.56 80 MET A C 1
ATOM 641 O O . MET A 1 80 ? -11.149 -2.642 9.283 1.00 96.56 80 MET A O 1
ATOM 645 N N . ILE A 1 81 ? -10.732 -3.118 11.439 1.00 96.62 81 ILE A N 1
ATOM 646 C CA . ILE A 1 81 ? -9.274 -2.966 11.336 1.00 96.62 81 ILE A CA 1
ATOM 647 C C . ILE A 1 81 ? -8.705 -3.977 10.343 1.00 96.62 81 ILE A C 1
ATOM 649 O O . ILE A 1 81 ? -7.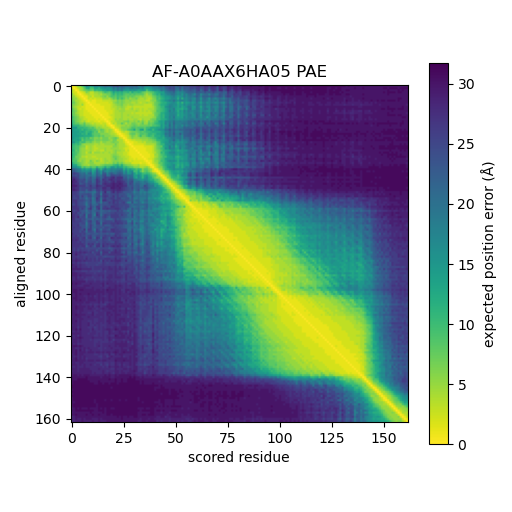917 -3.590 9.481 1.00 96.62 81 ILE A O 1
ATOM 653 N N . GLU A 1 82 ? -9.113 -5.242 10.430 1.00 95.75 82 GLU A N 1
ATOM 654 C CA . GLU A 1 82 ? -8.602 -6.280 9.534 1.00 95.75 82 GLU A CA 1
ATOM 655 C C . GLU A 1 82 ? -9.036 -6.032 8.084 1.00 95.75 82 GLU A C 1
ATOM 657 O O . GLU A 1 82 ? -8.214 -6.121 7.174 1.00 95.75 82 GLU A O 1
ATOM 662 N N . SER A 1 83 ? -10.293 -5.622 7.868 1.00 95.75 83 SER A N 1
ATOM 663 C CA . SER A 1 83 ? -10.795 -5.246 6.539 1.00 95.75 83 SER A CA 1
ATOM 664 C C . SER A 1 83 ? -10.010 -4.078 5.949 1.00 95.75 83 SER A C 1
ATOM 666 O O . SER A 1 83 ? -9.511 -4.170 4.831 1.00 95.75 83 SER A O 1
ATOM 668 N N . VAL A 1 84 ? -9.850 -2.989 6.707 1.00 96.12 84 VAL A N 1
ATOM 669 C CA . VAL A 1 84 ? -9.119 -1.802 6.245 1.00 96.12 84 VAL A CA 1
ATOM 670 C C . VAL A 1 84 ? -7.662 -2.147 5.962 1.00 96.12 84 VAL A C 1
ATOM 672 O O . VAL A 1 84 ? -7.111 -1.711 4.957 1.00 96.12 84 VAL A O 1
ATOM 675 N N . LYS A 1 85 ? -7.025 -2.952 6.816 1.00 95.75 85 LYS A N 1
ATOM 676 C CA . LYS A 1 85 ? -5.644 -3.391 6.610 1.00 95.75 85 LYS A CA 1
ATOM 677 C C . LYS A 1 85 ? -5.504 -4.213 5.330 1.00 95.75 85 LYS A C 1
ATOM 679 O O . LYS A 1 85 ? -4.579 -3.958 4.562 1.00 95.75 85 LYS A O 1
ATOM 684 N N . ALA A 1 86 ? -6.407 -5.161 5.091 1.00 95.12 86 ALA A N 1
ATOM 685 C CA . ALA A 1 86 ? -6.402 -5.975 3.880 1.00 95.12 86 ALA A CA 1
ATOM 686 C C . ALA A 1 86 ? -6.581 -5.115 2.619 1.00 95.12 86 ALA A C 1
ATOM 688 O O . ALA A 1 86 ? -5.800 -5.249 1.674 1.00 95.12 86 ALA A O 1
ATOM 689 N N . ASP A 1 87 ? -7.542 -4.189 2.633 1.00 95.56 87 ASP A N 1
ATOM 690 C CA . ASP A 1 87 ? -7.807 -3.289 1.508 1.00 95.56 87 ASP A CA 1
ATOM 691 C C . ASP A 1 87 ? -6.624 -2.357 1.235 1.00 95.56 87 ASP A C 1
ATOM 693 O O . ASP A 1 87 ? -6.178 -2.228 0.095 1.00 95.56 87 ASP A O 1
ATOM 697 N N . VAL A 1 88 ? -6.055 -1.751 2.281 1.00 95.50 88 VAL A N 1
ATOM 698 C CA . VAL A 1 88 ? -4.883 -0.873 2.162 1.00 95.50 88 VAL A CA 1
ATOM 699 C C . VAL A 1 88 ? -3.681 -1.638 1.620 1.00 95.50 88 VAL A C 1
ATOM 701 O O . VAL A 1 88 ? -3.013 -1.145 0.713 1.00 95.50 88 VAL A O 1
ATOM 704 N N . MET A 1 89 ? -3.404 -2.844 2.127 1.00 94.19 89 MET A N 1
ATOM 705 C CA . MET A 1 89 ? -2.286 -3.652 1.635 1.00 94.19 89 MET A CA 1
ATOM 706 C C . MET A 1 89 ? -2.461 -4.039 0.170 1.00 94.19 89 MET A C 1
ATOM 708 O O . MET A 1 89 ? -1.507 -3.937 -0.601 1.00 94.19 89 MET A O 1
ATOM 712 N N . LYS A 1 90 ? -3.668 -4.452 -0.224 1.00 94.25 90 LYS A N 1
ATOM 713 C CA . LYS A 1 90 ? -3.963 -4.808 -1.611 1.00 94.25 90 LYS A CA 1
ATOM 714 C C . LYS A 1 90 ? -3.802 -3.605 -2.541 1.00 94.25 90 LYS A C 1
ATOM 716 O O . LYS A 1 90 ? -3.097 -3.713 -3.540 1.00 94.25 90 LYS A O 1
ATOM 721 N N . ASN A 1 91 ? -4.394 -2.467 -2.185 1.00 93.69 91 ASN A N 1
ATOM 722 C CA . ASN A 1 91 ? -4.334 -1.253 -2.998 1.00 93.69 91 ASN A CA 1
ATOM 723 C C . ASN A 1 91 ? -2.897 -0.739 -3.129 1.00 93.69 91 ASN A C 1
ATOM 725 O O . ASN A 1 91 ? -2.451 -0.468 -4.238 1.00 93.69 91 ASN A O 1
ATOM 729 N N . LEU A 1 92 ? -2.135 -0.689 -2.030 1.00 92.69 92 LEU A N 1
ATOM 730 C CA . LEU A 1 92 ? -0.719 -0.310 -2.073 1.00 92.69 92 LEU A CA 1
ATOM 731 C C . LEU A 1 92 ? 0.096 -1.259 -2.950 1.00 92.69 92 LEU A C 1
ATOM 733 O O . LEU A 1 92 ? 0.945 -0.813 -3.715 1.00 92.69 92 LEU A O 1
ATOM 737 N N . GLN A 1 93 ? -0.147 -2.566 -2.858 1.00 91.06 93 GLN A N 1
ATOM 738 C CA . GLN A 1 93 ? 0.570 -3.540 -3.672 1.00 91.06 93 GLN A CA 1
ATOM 739 C C . GLN A 1 93 ? 0.243 -3.388 -5.163 1.00 91.06 93 GLN A C 1
ATOM 741 O O . GLN A 1 93 ? 1.149 -3.488 -5.991 1.00 91.06 93 GLN A O 1
ATOM 746 N N . GLU A 1 94 ? -1.022 -3.151 -5.511 1.00 89.00 94 GLU A N 1
ATOM 747 C CA . GLU A 1 94 ? -1.448 -2.907 -6.891 1.00 89.00 94 GLU A CA 1
ATOM 748 C C . GLU A 1 94 ? -0.871 -1.595 -7.433 1.00 89.00 94 GLU A C 1
ATOM 750 O O . GLU A 1 94 ? -0.263 -1.610 -8.502 1.00 89.00 94 GLU A O 1
ATOM 755 N N . GLU A 1 95 ? -0.962 -0.494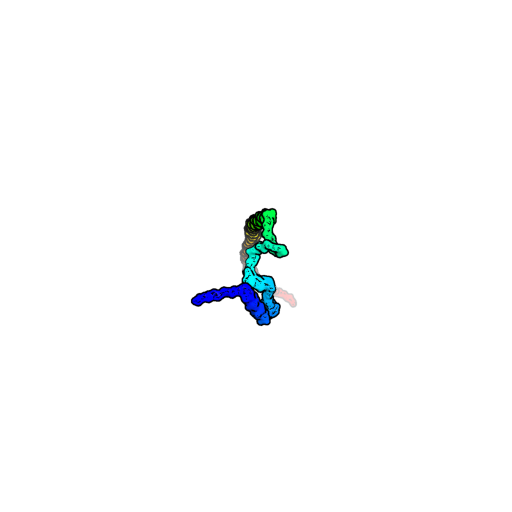 -6.683 1.00 88.12 95 GLU A N 1
ATOM 756 C CA . GLU A 1 95 ? -0.400 0.802 -7.081 1.00 88.12 95 GLU A CA 1
ATOM 757 C C . GLU A 1 95 ? 1.119 0.748 -7.229 1.00 88.12 95 GLU A C 1
ATOM 759 O O . GLU A 1 95 ? 1.658 1.197 -8.240 1.00 88.12 95 GLU A O 1
ATOM 764 N N . MET A 1 96 ? 1.828 0.162 -6.261 1.00 86.50 96 MET A N 1
ATOM 765 C CA . MET A 1 96 ? 3.278 0.011 -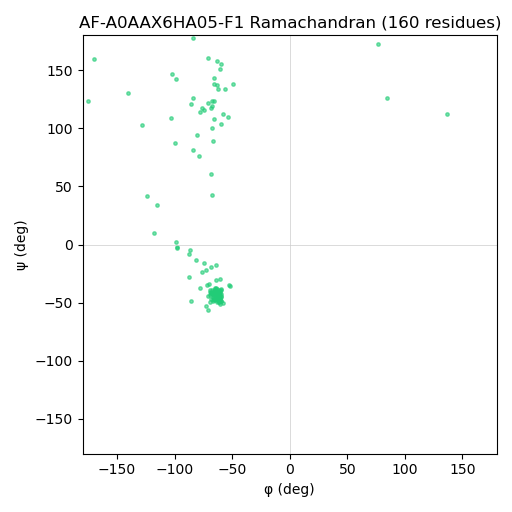6.356 1.00 86.50 96 MET A CA 1
ATOM 766 C C . MET A 1 96 ? 3.663 -0.862 -7.544 1.00 86.50 96 MET A C 1
ATOM 768 O O . MET A 1 96 ? 4.597 -0.537 -8.272 1.00 86.50 96 MET A O 1
ATOM 772 N N . ARG A 1 97 ? 2.965 -1.980 -7.760 1.00 84.81 97 ARG A N 1
ATOM 773 C CA . ARG A 1 97 ? 3.310 -2.892 -8.848 1.00 84.81 97 ARG A CA 1
ATOM 774 C C . ARG A 1 97 ? 3.023 -2.278 -10.210 1.00 84.81 97 ARG A C 1
ATOM 776 O O . ARG A 1 97 ? 3.878 -2.394 -11.075 1.00 84.81 97 ARG A O 1
ATOM 783 N N . ALA A 1 98 ? 1.858 -1.674 -10.409 1.00 81.81 98 ALA A N 1
ATOM 784 C CA . ALA A 1 98 ? 1.491 -1.098 -11.696 1.00 81.81 98 ALA A CA 1
ATOM 785 C C . ALA A 1 98 ? 2.313 0.163 -11.974 1.00 81.81 98 ALA A C 1
ATOM 787 O O . ALA A 1 98 ? 3.050 0.214 -12.952 1.00 81.81 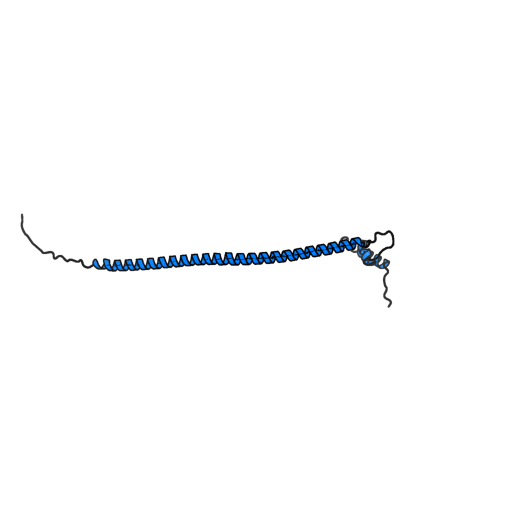98 ALA A O 1
ATOM 788 N N . ASN A 1 99 ? 2.268 1.147 -11.074 1.00 80.00 99 ASN A N 1
ATOM 789 C CA . ASN A 1 99 ? 2.846 2.456 -11.357 1.00 80.00 99 ASN A CA 1
ATOM 790 C C . ASN A 1 99 ? 4.371 2.389 -11.340 1.00 80.00 99 ASN A C 1
ATOM 792 O O . ASN A 1 99 ? 5.012 2.730 -12.325 1.00 80.00 99 ASN A O 1
ATOM 796 N N . VAL A 1 100 ? 4.975 1.867 -10.269 1.00 82.88 100 VAL A N 1
ATOM 797 C CA . VAL A 1 100 ? 6.441 1.884 -10.152 1.00 82.88 100 VAL A CA 1
ATOM 798 C C . VAL A 1 100 ? 7.082 0.938 -11.163 1.00 82.88 100 VAL A C 1
ATOM 800 O O . VAL A 1 100 ? 8.087 1.297 -11.771 1.00 82.88 100 VAL A O 1
ATOM 803 N N . SER A 1 101 ? 6.524 -0.259 -11.381 1.00 82.62 101 SER A N 1
ATOM 804 C CA . SER A 1 101 ? 7.135 -1.201 -12.326 1.00 82.62 101 SER A CA 1
ATOM 805 C C . SER A 1 101 ? 6.979 -0.753 -13.773 1.00 82.62 101 SER A C 1
ATOM 807 O O . SER A 1 101 ? 7.942 -0.877 -14.528 1.00 82.62 101 SER A O 1
ATOM 809 N N . ASP A 1 102 ? 5.798 -0.296 -14.189 1.00 87.81 102 ASP A N 1
ATOM 810 C CA . ASP A 1 102 ? 5.572 0.022 -15.600 1.00 87.81 102 ASP A CA 1
ATOM 811 C C . ASP A 1 102 ? 6.186 1.371 -15.970 1.00 87.81 102 ASP A C 1
ATOM 813 O O . ASP A 1 102 ? 6.785 1.483 -17.042 1.00 87.81 102 ASP A O 1
ATOM 817 N N . GLU A 1 103 ? 6.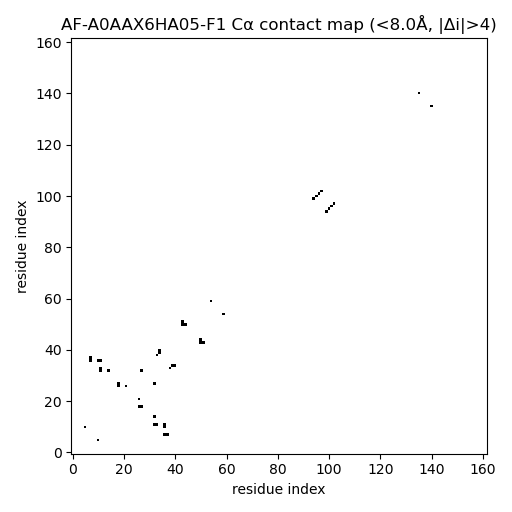133 2.358 -15.073 1.00 89.50 103 GLU A N 1
ATOM 818 C CA . GLU A 1 103 ? 6.711 3.682 -15.307 1.00 89.50 103 GLU A CA 1
ATOM 819 C C . GLU A 1 103 ? 8.240 3.626 -15.338 1.00 89.50 103 GLU A C 1
ATOM 821 O O . GLU A 1 103 ? 8.838 4.033 -16.335 1.00 89.50 103 GLU A O 1
ATOM 826 N N . LEU A 1 104 ? 8.884 2.997 -14.342 1.00 89.25 104 LEU A N 1
ATOM 827 C CA . LEU A 1 104 ? 10.343 2.825 -14.366 1.00 89.25 104 LEU A CA 1
ATOM 828 C C . LEU A 1 104 ? 10.791 1.992 -15.566 1.00 89.25 104 LEU A C 1
ATOM 830 O O . LEU A 1 104 ? 11.813 2.287 -16.184 1.00 89.25 104 LEU A O 1
ATOM 834 N N . ARG A 1 105 ? 10.042 0.944 -15.930 1.00 91.56 105 ARG A N 1
ATOM 835 C CA . ARG A 1 105 ? 10.389 0.118 -17.090 1.00 91.56 105 ARG A CA 1
ATOM 836 C C . ARG A 1 105 ? 10.261 0.897 -18.394 1.00 91.56 105 ARG A C 1
ATOM 838 O O . ARG A 1 105 ? 11.113 0.730 -19.266 1.00 91.56 105 ARG A O 1
ATOM 845 N N . ALA A 1 106 ? 9.223 1.715 -18.545 1.00 92.56 106 ALA A N 1
ATOM 846 C CA . ALA A 1 106 ? 9.042 2.564 -19.716 1.00 92.56 106 ALA A CA 1
ATOM 847 C C . ALA A 1 106 ? 10.141 3.631 -19.807 1.00 92.56 106 ALA A C 1
ATOM 849 O O . ALA A 1 106 ? 10.716 3.824 -20.880 1.00 92.56 106 ALA A O 1
ATOM 850 N N . GLU A 1 107 ? 10.472 4.271 -18.687 1.00 94.69 107 GLU A N 1
ATOM 851 C CA . GLU A 1 107 ? 11.488 5.317 -18.617 1.00 94.69 107 GLU A CA 1
ATOM 852 C C . GLU A 1 107 ? 12.891 4.770 -18.900 1.00 94.69 107 GLU A C 1
ATOM 854 O O . GLU A 1 107 ? 13.580 5.279 -19.786 1.00 94.69 107 GLU A O 1
ATOM 859 N N . ILE A 1 108 ? 13.281 3.669 -18.246 1.00 94.50 108 ILE A N 1
ATOM 860 C CA . ILE A 1 108 ? 14.561 2.993 -18.505 1.00 94.50 108 ILE A CA 1
ATOM 861 C C . ILE A 1 108 ? 14.635 2.544 -19.961 1.00 94.50 108 ILE A C 1
ATOM 863 O O . ILE A 1 108 ? 15.651 2.759 -20.614 1.00 94.50 108 ILE A O 1
ATOM 867 N N . ARG A 1 109 ? 13.568 1.936 -20.494 1.00 96.12 109 ARG A N 1
ATOM 868 C CA . ARG A 1 109 ? 13.557 1.473 -21.884 1.00 96.12 109 ARG A CA 1
ATOM 869 C C . ARG A 1 109 ? 13.777 2.627 -22.854 1.00 96.12 109 ARG A C 1
ATOM 871 O O . ARG A 1 109 ? 14.610 2.502 -23.743 1.00 96.12 109 ARG A O 1
ATOM 878 N N . LYS A 1 110 ? 13.045 3.727 -22.684 1.00 95.88 110 LYS A N 1
ATOM 879 C CA . LYS A 1 110 ? 13.166 4.898 -23.553 1.00 95.88 110 LYS A CA 1
ATOM 880 C C . LYS A 1 110 ? 14.563 5.513 -23.460 1.00 95.88 110 LYS A C 1
ATOM 882 O O . LYS A 1 110 ? 15.178 5.754 -24.490 1.00 95.88 110 LYS A O 1
ATOM 887 N N . SER A 1 111 ? 15.064 5.699 -22.241 1.00 96.81 111 SER A N 1
ATOM 888 C CA . SER A 1 111 ? 16.398 6.249 -21.988 1.00 96.81 111 SER A CA 1
ATOM 889 C C . SER A 1 111 ? 17.493 5.404 -22.648 1.00 96.81 111 SER A C 1
ATOM 891 O O . SER A 1 111 ? 18.273 5.905 -23.451 1.00 96.81 111 SER A O 1
ATOM 893 N N . VAL A 1 112 ? 17.474 4.086 -22.420 1.00 96.38 112 VAL A N 1
ATOM 894 C CA . VAL A 1 112 ? 18.448 3.155 -23.007 1.00 96.38 112 VAL A CA 1
ATOM 895 C C . VAL A 1 112 ? 18.339 3.103 -24.534 1.00 96.38 112 VAL A C 1
ATOM 897 O O . VAL A 1 112 ? 19.361 3.063 -25.216 1.00 96.38 112 VAL A O 1
ATOM 900 N N . GLU A 1 113 ? 17.126 3.099 -25.095 1.00 97.25 113 GLU A N 1
ATOM 901 C CA . GLU A 1 113 ? 16.932 3.123 -26.551 1.00 97.25 113 GLU A CA 1
ATOM 902 C C . GLU A 1 113 ? 17.477 4.414 -27.180 1.00 97.25 113 GLU A C 1
ATOM 904 O O . GLU A 1 113 ? 18.126 4.349 -28.227 1.00 97.25 113 GLU A O 1
ATOM 909 N N . ASP A 1 114 ? 17.244 5.568 -26.552 1.00 97.19 114 ASP A N 1
ATOM 910 C CA . ASP A 1 114 ? 17.719 6.862 -27.042 1.00 97.19 114 ASP A CA 1
ATOM 911 C C . ASP A 1 114 ? 19.246 6.983 -26.921 1.00 97.19 114 ASP A C 1
ATOM 913 O O . ASP A 1 114 ? 19.897 7.386 -27.889 1.00 97.19 114 ASP A O 1
ATOM 917 N N . ASP A 1 115 ? 19.834 6.554 -25.803 1.00 97.38 115 ASP A N 1
ATOM 918 C CA . ASP A 1 115 ? 21.287 6.548 -25.598 1.00 97.38 115 ASP A CA 1
ATOM 919 C C . ASP A 1 115 ? 21.994 5.656 -26.623 1.00 97.38 115 ASP A C 1
ATOM 921 O O . ASP A 1 115 ? 22.916 6.102 -27.311 1.00 97.38 115 ASP A O 1
ATOM 925 N N . ILE A 1 116 ? 21.521 4.416 -26.800 1.00 97.19 116 ILE A N 1
ATOM 926 C CA . ILE A 1 116 ? 22.087 3.484 -27.784 1.00 97.19 116 ILE A CA 1
ATOM 927 C C . ILE A 1 116 ? 21.937 4.043 -29.201 1.00 97.19 116 ILE A C 1
ATOM 929 O O . ILE A 1 116 ? 22.876 3.976 -29.998 1.00 97.19 116 ILE A O 1
ATOM 933 N N . ARG A 1 117 ? 20.766 4.596 -29.542 1.00 97.75 117 ARG A N 1
ATOM 934 C CA . ARG A 1 117 ? 20.526 5.171 -30.871 1.00 97.75 117 ARG A CA 1
ATOM 935 C C . ARG A 1 117 ? 21.472 6.336 -31.141 1.00 97.75 117 ARG A C 1
ATOM 937 O O . ARG A 1 117 ? 22.041 6.401 -32.233 1.00 97.75 117 ARG A O 1
ATOM 944 N N . ASN A 1 118 ? 21.633 7.241 -30.183 1.00 97.44 118 ASN A N 1
ATOM 945 C CA . ASN A 1 118 ? 22.490 8.412 -30.326 1.00 97.44 118 ASN A CA 1
ATOM 946 C C . ASN A 1 118 ? 23.959 8.009 -30.459 1.00 97.44 118 ASN A C 1
ATOM 948 O O . ASN A 1 118 ? 24.625 8.464 -31.391 1.00 97.44 118 ASN A O 1
ATOM 952 N N . ASP A 1 119 ? 24.436 7.107 -29.600 1.00 97.88 119 ASP A N 1
ATOM 953 C CA . ASP A 1 119 ? 25.830 6.669 -29.609 1.00 97.88 119 ASP A CA 1
ATOM 954 C C . ASP A 1 119 ? 26.181 5.941 -30.915 1.00 97.88 119 ASP A C 1
ATOM 956 O O . ASP A 1 119 ? 27.146 6.294 -31.599 1.00 97.88 119 ASP A O 1
ATOM 960 N N . LEU A 1 120 ? 25.327 5.011 -31.360 1.00 97.06 120 LEU A N 1
ATOM 961 C CA . LEU A 1 120 ? 25.508 4.335 -32.648 1.00 97.06 120 LEU A CA 1
ATOM 962 C C . LEU A 1 120 ? 25.462 5.312 -33.826 1.00 97.06 120 LEU A C 1
ATOM 964 O O . LEU A 1 120 ? 26.266 5.197 -34.752 1.00 97.06 120 LEU A O 1
ATOM 968 N N . THR A 1 121 ? 24.552 6.288 -33.802 1.00 97.62 121 THR A N 1
ATOM 969 C CA . THR A 1 121 ? 24.447 7.290 -34.873 1.00 97.62 121 THR A CA 1
ATOM 970 C C . THR A 1 121 ? 25.717 8.130 -34.956 1.00 97.62 121 THR A C 1
ATOM 972 O O . THR A 1 121 ? 26.261 8.301 -36.049 1.00 97.62 121 THR A O 1
ATOM 975 N N . MET A 1 122 ? 26.228 8.607 -33.818 1.00 96.62 122 MET A N 1
ATOM 976 C CA . MET A 1 122 ? 27.471 9.375 -33.763 1.00 96.62 122 MET A CA 1
ATOM 977 C C . MET A 1 122 ? 28.671 8.555 -34.233 1.00 96.62 122 MET A C 1
ATOM 979 O O . MET A 1 122 ? 29.466 9.049 -35.035 1.00 96.62 122 MET A O 1
ATOM 983 N N . GLN A 1 123 ? 28.794 7.302 -33.788 1.00 97.38 123 GLN A N 1
ATOM 984 C CA . GLN A 1 123 ? 29.887 6.426 -34.206 1.00 97.38 123 GLN A CA 1
ATOM 985 C C . GLN A 1 123 ? 29.851 6.159 -35.713 1.00 97.38 123 GLN A C 1
ATOM 987 O O . GLN A 1 123 ? 30.868 6.323 -36.388 1.00 97.38 123 GLN A O 1
ATOM 992 N N . ILE A 1 124 ? 28.685 5.804 -36.260 1.00 97.38 124 ILE A N 1
ATOM 993 C CA . ILE A 1 124 ? 28.531 5.516 -37.691 1.00 97.38 124 ILE A CA 1
ATOM 994 C C . ILE A 1 124 ? 28.813 6.767 -38.524 1.00 97.38 124 ILE A C 1
ATOM 996 O O . ILE A 1 124 ? 29.582 6.698 -39.482 1.00 97.38 124 ILE A O 1
ATOM 1000 N N . GLN A 1 125 ? 28.240 7.919 -38.163 1.00 96.81 125 GLN A N 1
ATOM 1001 C CA . GLN A 1 125 ? 28.476 9.171 -38.886 1.00 96.81 125 GLN A CA 1
ATOM 1002 C C . GLN A 1 125 ? 29.939 9.610 -38.802 1.00 96.81 125 GLN A C 1
ATOM 1004 O O . GLN A 1 125 ? 30.515 10.012 -39.812 1.00 96.81 125 GLN A O 1
ATOM 1009 N N . GLY A 1 126 ? 30.557 9.502 -37.624 1.00 97.25 126 GLY A N 1
ATOM 1010 C CA . GLY A 1 126 ? 31.965 9.825 -37.418 1.00 97.25 126 GLY A CA 1
ATOM 1011 C C . GLY A 1 126 ? 32.883 8.946 -38.265 1.00 97.25 126 GLY A C 1
ATOM 1012 O O . GLY A 1 126 ? 33.724 9.463 -39.000 1.00 97.25 126 GLY A O 1
ATOM 1013 N N . GLN A 1 127 ? 32.681 7.625 -38.230 1.00 96.94 127 GLN A N 1
ATOM 1014 C CA . GLN A 1 127 ? 33.460 6.678 -39.032 1.00 96.94 127 GLN A CA 1
ATOM 1015 C C . GLN A 1 127 ? 33.249 6.881 -40.532 1.00 96.94 127 GLN A C 1
ATOM 1017 O O . GLN A 1 127 ? 34.219 6.903 -41.291 1.00 96.94 127 GLN A O 1
ATOM 1022 N N . PHE A 1 128 ? 32.000 7.061 -40.966 1.00 97.31 128 PHE A N 1
ATOM 1023 C CA . PHE A 1 128 ? 31.682 7.306 -42.368 1.00 97.31 128 PHE A CA 1
ATOM 1024 C C . PHE A 1 128 ? 32.339 8.592 -42.869 1.00 97.31 128 PHE A C 1
ATOM 1026 O O . PHE A 1 128 ? 33.010 8.571 -43.899 1.00 97.31 128 PHE A O 1
ATOM 1033 N N . ASN A 1 129 ? 32.215 9.694 -42.124 1.00 96.81 129 ASN A N 1
ATOM 1034 C CA . ASN A 1 129 ? 32.827 10.968 -42.491 1.00 96.81 129 ASN A CA 1
ATOM 1035 C C . ASN A 1 129 ? 34.354 10.873 -42.534 1.00 96.81 129 ASN A C 1
ATOM 1037 O O . ASN A 1 129 ? 34.959 11.364 -43.484 1.00 96.81 129 ASN A O 1
ATOM 1041 N N . ALA A 1 130 ? 34.980 10.208 -41.559 1.00 96.31 130 ALA A N 1
ATOM 1042 C CA . ALA A 1 130 ? 36.425 10.001 -41.546 1.00 96.31 130 ALA A CA 1
ATOM 1043 C C . ALA A 1 130 ? 36.893 9.171 -42.754 1.00 96.31 130 ALA A C 1
ATOM 1045 O O . ALA A 1 130 ? 37.836 9.557 -43.446 1.00 96.31 130 ALA A O 1
ATOM 1046 N N . MET A 1 131 ? 36.205 8.065 -43.055 1.00 96.44 131 MET A N 1
ATOM 1047 C CA . MET A 1 131 ? 36.516 7.213 -44.207 1.00 96.44 131 MET A CA 1
ATOM 1048 C C . MET A 1 131 ? 36.312 7.956 -45.530 1.00 96.44 131 MET A C 1
ATOM 1050 O O . MET A 1 131 ? 37.152 7.875 -46.429 1.00 96.44 131 MET A O 1
ATOM 1054 N N . PHE A 1 132 ? 35.211 8.698 -45.649 1.00 96.25 132 PHE A N 1
ATOM 1055 C CA . PHE A 1 132 ? 34.903 9.500 -46.824 1.00 96.25 132 PHE A CA 1
ATOM 1056 C C . PHE A 1 132 ? 35.968 10.577 -47.051 1.00 96.25 132 PHE A C 1
ATOM 1058 O O . PHE A 1 132 ? 36.509 10.674 -48.152 1.00 96.25 132 PHE A O 1
ATOM 1065 N N . GLN A 1 133 ? 36.337 11.330 -46.011 1.00 94.44 133 GLN A N 1
ATOM 1066 C CA . GLN A 1 133 ? 37.391 12.342 -46.089 1.00 94.44 133 GLN A CA 1
ATOM 1067 C C . GLN A 1 133 ? 38.745 11.733 -46.457 1.00 94.44 133 GLN A C 1
ATOM 1069 O O . GLN A 1 133 ? 39.404 12.243 -47.359 1.00 94.44 133 GLN A O 1
ATOM 1074 N N . ALA A 1 134 ? 39.141 10.622 -45.827 1.00 94.25 134 ALA A N 1
ATOM 1075 C CA . ALA A 1 134 ? 40.392 9.935 -46.143 1.00 94.25 134 ALA A CA 1
ATOM 1076 C C . ALA A 1 134 ? 40.436 9.477 -47.609 1.00 94.25 134 ALA A C 1
ATOM 1078 O O . ALA A 1 134 ? 41.440 9.664 -48.297 1.00 94.25 134 ALA A O 1
ATOM 1079 N N . ARG A 1 135 ? 39.327 8.928 -48.120 1.00 94.38 135 ARG A N 1
ATOM 1080 C CA . ARG A 1 135 ? 39.230 8.489 -49.515 1.00 94.38 135 ARG A CA 1
ATOM 1081 C C . ARG A 1 135 ? 39.256 9.656 -50.497 1.00 94.38 135 ARG A C 1
ATOM 1083 O O . ARG A 1 135 ? 39.932 9.565 -51.517 1.00 94.38 135 ARG A O 1
ATOM 1090 N N . MET A 1 136 ? 38.553 10.743 -50.192 1.00 92.94 136 MET A N 1
ATOM 1091 C CA . MET A 1 136 ? 38.574 11.963 -51.001 1.00 92.94 136 MET A CA 1
ATOM 1092 C C . MET A 1 136 ? 39.974 12.586 -51.019 1.00 92.94 136 MET A C 1
ATOM 1094 O O . MET A 1 136 ? 40.480 12.917 -52.088 1.00 92.94 136 MET A O 1
ATOM 1098 N N . ALA A 1 137 ? 40.639 12.678 -49.866 1.00 90.81 137 ALA A N 1
ATOM 1099 C CA . ALA A 1 137 ? 42.006 13.179 -49.764 1.00 90.81 137 ALA A CA 1
ATOM 1100 C C . ALA A 1 137 ? 42.997 12.312 -50.553 1.00 90.81 137 ALA A C 1
ATOM 1102 O O . ALA A 1 137 ? 43.839 12.853 -51.260 1.00 90.81 137 ALA A O 1
ATOM 1103 N N . ALA A 1 138 ? 42.875 10.98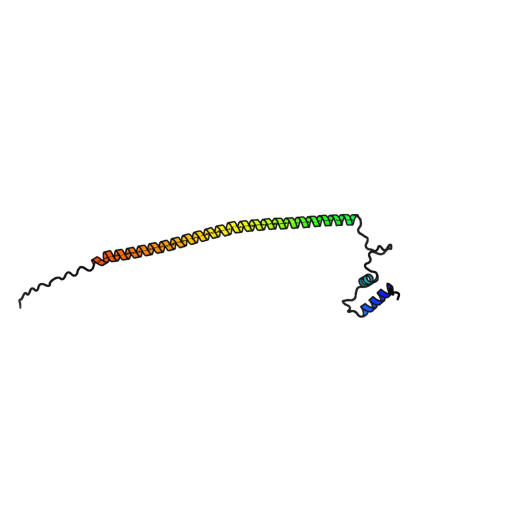2 -50.505 1.00 90.00 138 ALA A N 1
ATOM 1104 C CA . ALA A 1 138 ? 43.700 10.091 -51.321 1.00 90.00 138 ALA A CA 1
ATOM 1105 C C . ALA A 1 138 ? 43.425 10.262 -52.826 1.00 90.00 138 ALA A C 1
ATOM 1107 O O . ALA A 1 138 ? 44.359 10.320 -53.622 1.00 90.00 138 ALA A O 1
ATOM 1108 N N . PHE A 1 139 ? 42.157 10.382 -53.226 1.00 89.94 139 PHE A N 1
ATOM 1109 C CA . PHE A 1 139 ? 41.773 10.528 -54.630 1.00 89.94 139 PHE A CA 1
ATOM 1110 C C . PHE A 1 139 ? 42.245 11.859 -55.234 1.00 89.94 139 PHE A C 1
ATOM 1112 O O . PHE A 1 139 ? 42.846 11.862 -56.303 1.00 89.94 139 PHE A O 1
ATOM 1119 N N . PHE A 1 140 ? 42.030 12.979 -54.538 1.00 85.94 140 PHE A N 1
ATOM 1120 C CA . PHE A 1 140 ? 42.392 14.312 -55.033 1.00 85.94 140 PHE A CA 1
ATOM 1121 C C . PHE A 1 140 ? 43.834 14.725 -54.693 1.00 85.94 140 PHE A C 1
ATOM 1123 O O . PHE A 1 140 ? 44.443 15.482 -55.440 1.00 85.94 140 PHE A O 1
ATOM 1130 N N . GLY A 1 141 ? 44.416 14.214 -53.604 1.00 68.38 141 GLY A N 1
ATOM 1131 C CA . GLY A 1 141 ? 45.799 14.505 -53.206 1.00 68.38 141 GLY A CA 1
ATOM 1132 C C . GLY A 1 141 ? 46.854 13.827 -54.085 1.00 68.38 141 GLY A C 1
ATOM 1133 O O . GLY A 1 141 ? 47.975 14.321 -54.187 1.00 68.38 141 GLY A O 1
ATOM 1134 N N . SER A 1 142 ? 46.492 12.742 -54.777 1.00 61.09 142 SER A N 1
ATOM 1135 C CA . SER A 1 142 ? 47.390 12.021 -55.693 1.00 61.09 142 SER A CA 1
ATOM 1136 C C . SER A 1 142 ? 47.628 12.745 -57.026 1.00 61.09 142 SER A C 1
ATOM 1138 O O . SER A 1 142 ? 48.570 12.414 -57.740 1.00 61.09 142 SER A O 1
ATOM 1140 N N . SER A 1 143 ? 46.805 13.736 -57.385 1.00 55.81 143 SER A N 1
ATOM 1141 C CA . SER A 1 143 ? 46.906 14.448 -58.672 1.00 55.81 143 SER A CA 1
ATOM 1142 C C . SER A 1 143 ? 47.882 15.632 -58.665 1.00 55.81 143 SER A C 1
ATOM 1144 O O . SER A 1 143 ? 48.117 16.229 -59.711 1.00 55.81 143 SER A O 1
ATOM 1146 N N . SER A 1 144 ? 48.470 15.968 -57.514 1.00 55.78 144 SER A N 1
ATOM 1147 C CA . SER A 1 144 ? 49.302 17.172 -57.355 1.00 55.78 144 SER A CA 1
ATOM 1148 C C . SER A 1 144 ? 50.815 16.929 -57.462 1.00 55.78 144 SER A C 1
ATOM 1150 O O . SER A 1 144 ? 51.575 17.888 -57.389 1.00 55.78 144 SER A O 1
ATOM 1152 N N . GLN A 1 145 ? 51.284 15.682 -57.624 1.00 54.19 145 GLN A N 1
ATOM 1153 C CA . GLN A 1 145 ? 52.725 15.351 -57.634 1.00 54.19 145 GLN A CA 1
ATOM 1154 C C . GLN A 1 145 ? 53.364 15.176 -59.026 1.00 54.19 145 GLN A C 1
ATOM 1156 O O . GLN A 1 145 ? 54.555 14.896 -59.104 1.00 54.19 145 GLN A O 1
ATOM 1161 N N . SER A 1 146 ? 52.639 15.363 -60.135 1.00 49.16 146 SER A N 1
ATOM 1162 C CA . SER A 1 146 ? 53.167 15.083 -61.487 1.00 49.16 146 SER A CA 1
ATOM 1163 C C . SER A 1 146 ? 53.313 16.308 -62.402 1.00 49.16 146 SER A C 1
ATOM 1165 O O . SER A 1 146 ? 53.115 16.187 -63.610 1.00 49.16 146 SER A O 1
ATOM 1167 N N . ALA A 1 147 ? 53.644 17.485 -61.863 1.00 51.81 147 ALA A N 1
ATOM 1168 C CA . ALA A 1 147 ? 53.840 18.702 -62.661 1.00 51.81 147 ALA A CA 1
ATOM 1169 C C . ALA A 1 147 ? 55.220 19.359 -62.460 1.00 51.81 147 ALA A C 1
ATOM 1171 O O . ALA A 1 147 ? 55.316 20.579 -62.410 1.00 51.81 147 ALA A O 1
ATOM 1172 N N . ASP A 1 148 ? 56.297 18.570 -62.399 1.00 48.81 148 ASP A N 1
ATOM 1173 C CA . ASP A 1 148 ? 57.647 19.079 -62.685 1.00 48.81 148 ASP A CA 1
ATOM 1174 C C . ASP A 1 148 ? 57.875 19.061 -64.205 1.00 48.81 148 ASP A C 1
ATOM 1176 O O . ASP A 1 148 ? 58.466 18.145 -64.780 1.00 48.81 148 ASP A O 1
ATOM 1180 N N . ILE A 1 149 ? 57.358 20.084 -64.890 1.00 55.22 149 ILE A N 1
ATOM 1181 C CA . ILE A 1 149 ? 57.721 20.368 -66.282 1.00 55.22 149 ILE A CA 1
ATOM 1182 C C . ILE A 1 149 ? 59.054 21.118 -66.248 1.00 55.22 149 ILE A C 1
ATOM 1184 O O . ILE A 1 149 ? 59.107 22.337 -66.093 1.00 55.22 149 ILE A O 1
ATOM 1188 N N . SER A 1 150 ? 60.148 20.369 -66.379 1.00 52.34 150 SER A N 1
ATOM 1189 C CA . SER A 1 150 ? 61.479 20.925 -66.619 1.00 52.34 150 SER A CA 1
ATOM 1190 C C . SER A 1 150 ? 61.501 21.597 -67.999 1.00 52.34 150 SER A C 1
ATOM 1192 O O . SER A 1 150 ? 61.446 20.929 -69.032 1.00 52.34 150 SER A O 1
ATOM 1194 N N . VAL A 1 151 ? 61.531 22.931 -68.023 1.00 54.12 151 VAL A N 1
ATOM 1195 C CA . VAL A 1 151 ? 61.690 23.729 -69.247 1.00 54.12 151 VAL A CA 1
ATOM 1196 C C . VAL A 1 151 ? 63.190 23.863 -69.543 1.00 54.12 151 VAL A C 1
ATOM 1198 O O . VAL A 1 151 ? 63.912 24.403 -68.704 1.00 54.12 151 VAL A O 1
ATOM 1201 N N . PRO A 1 152 ? 63.702 23.415 -70.705 1.00 53.22 152 PRO A N 1
ATOM 1202 C CA . PRO A 1 152 ? 65.104 23.608 -71.043 1.00 53.22 152 PRO A CA 1
ATOM 1203 C C . PRO A 1 152 ? 65.339 25.059 -71.485 1.00 53.22 152 PRO A C 1
ATOM 1205 O O . PRO A 1 152 ? 64.809 25.519 -72.498 1.00 53.22 152 PRO A O 1
ATOM 1208 N N . SER A 1 153 ? 66.161 25.784 -70.727 1.00 53.81 153 SER A N 1
ATOM 1209 C CA . SER A 1 153 ? 66.633 27.128 -71.068 1.00 53.81 153 SER A CA 1
ATOM 1210 C C . SER A 1 153 ? 67.557 27.069 -72.286 1.00 53.81 153 SER A C 1
ATOM 1212 O O . SER A 1 153 ? 68.733 26.724 -72.177 1.00 53.81 153 SER A O 1
ATOM 1214 N N . ASN A 1 154 ? 67.018 27.398 -73.460 1.00 48.41 154 ASN A N 1
ATOM 1215 C CA . ASN A 1 154 ? 67.778 27.504 -74.700 1.00 48.41 154 ASN A CA 1
ATOM 1216 C C . ASN A 1 154 ? 68.622 28.790 -74.683 1.00 48.41 154 ASN A C 1
ATOM 1218 O O . ASN A 1 154 ? 68.095 29.903 -74.645 1.00 48.41 154 ASN A O 1
ATOM 1222 N N . THR A 1 155 ? 69.942 28.633 -74.692 1.00 58.53 155 THR A N 1
ATOM 1223 C CA . THR A 1 155 ? 70.920 29.713 -74.798 1.00 58.53 155 THR A CA 1
ATOM 1224 C C . THR A 1 155 ? 70.844 30.358 -76.183 1.00 58.53 155 THR A C 1
ATOM 1226 O O . THR A 1 155 ? 71.117 29.723 -77.199 1.00 58.53 155 THR A O 1
ATOM 1229 N N . ARG A 1 156 ? 70.531 31.658 -76.245 1.00 47.12 156 ARG A N 1
ATOM 1230 C CA . ARG A 1 156 ? 70.749 32.466 -77.453 1.00 47.12 156 ARG A CA 1
ATOM 1231 C C . ARG A 1 156 ? 71.514 33.733 -77.107 1.00 47.12 156 ARG A C 1
ATOM 1233 O O . ARG A 1 156 ? 70.966 34.692 -76.578 1.00 47.12 156 ARG A O 1
ATOM 1240 N N . ALA A 1 157 ? 72.801 33.697 -77.430 1.00 54.50 157 ALA A N 1
ATOM 1241 C CA . ALA A 1 157 ? 73.655 34.863 -77.532 1.00 54.50 157 ALA A CA 1
ATOM 1242 C C . ALA A 1 157 ? 73.140 35.800 -78.634 1.00 54.50 157 ALA A C 1
ATOM 1244 O O . ALA A 1 157 ? 72.898 35.350 -79.755 1.00 54.50 157 ALA A O 1
ATOM 1245 N N . THR A 1 158 ? 73.071 37.098 -78.346 1.00 54.50 158 THR A N 1
ATOM 1246 C CA . THR A 1 158 ? 73.256 38.143 -79.357 1.00 54.50 158 THR A CA 1
ATOM 1247 C C . THR A 1 158 ? 74.060 39.294 -78.773 1.00 54.50 158 THR A C 1
ATOM 1249 O O . THR A 1 158 ? 73.806 39.779 -77.676 1.00 54.50 158 THR A O 1
ATOM 1252 N N . ASN A 1 159 ? 75.061 39.644 -79.563 1.00 50.94 159 ASN A N 1
ATOM 1253 C CA . ASN A 1 159 ? 76.099 40.644 -79.419 1.00 50.94 159 ASN A CA 1
ATOM 1254 C C . ASN A 1 159 ? 75.599 42.040 -79.873 1.00 50.94 159 ASN A C 1
ATOM 1256 O O . ASN A 1 159 ? 74.518 42.146 -80.450 1.00 50.94 159 ASN A O 1
ATOM 1260 N N . SER A 1 160 ? 76.466 43.049 -79.729 1.00 52.62 160 SER A N 1
ATOM 1261 C CA . SER A 1 160 ? 76.364 44.469 -80.135 1.00 52.62 160 SER A CA 1
ATOM 1262 C C . SER A 1 160 ? 75.634 45.374 -79.132 1.00 52.62 160 SER A C 1
ATOM 1264 O O . SER A 1 160 ? 74.510 45.082 -78.754 1.00 52.62 160 SER A O 1
ATOM 1266 N N . GLY A 1 161 ? 76.178 46.489 -78.654 1.00 55.25 161 GLY A N 1
ATOM 1267 C CA . GLY A 1 161 ? 77.371 47.234 -79.045 1.00 55.25 161 GLY 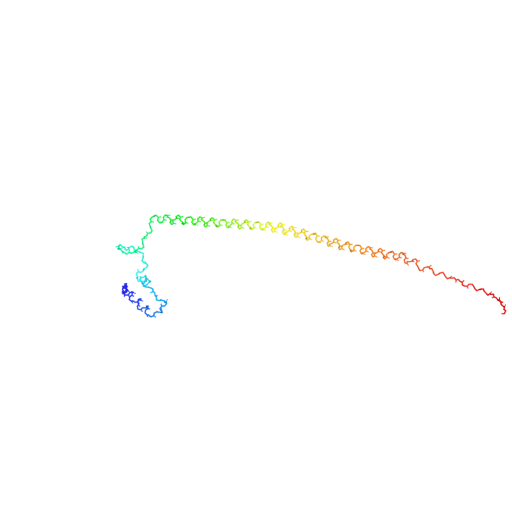A CA 1
ATOM 1268 C C . GLY A 1 161 ? 77.026 48.723 -79.043 1.00 55.25 161 GLY A C 1
ATOM 1269 O O . GLY A 1 161 ? 76.203 49.132 -79.852 1.00 55.25 161 GLY A O 1
ATOM 1270 N N . HIS A 1 162 ? 77.620 49.483 -78.120 1.00 40.81 162 HIS A N 1
ATOM 1271 C CA . HIS A 1 162 ? 78.084 50.870 -78.252 1.00 40.81 162 HIS A CA 1
ATOM 1272 C C . HIS A 1 162 ? 78.801 51.290 -76.969 1.00 40.81 162 HIS A C 1
ATOM 1274 O O . HIS A 1 162 ? 78.296 50.944 -75.879 1.00 40.81 162 HIS A O 1
#

Mean predicted aligned error: 19.23 Å

pLDDT: mean 79.79, std 16.73, range [40.81, 97.88]

Organism: Iris pallida (NCBI:txid29817)

Radius of gyration: 57.23 Å; Cα contacts (8 Å, |Δi|>4): 24; chains: 1; bounding box: 110×82×151 Å